Protein AF-A0A3D0RC44-F1 (afdb_monomer_lite)

Sequence (88 aa):
MLSWGQRRQMQRSETLYTNAVEMARNPLFYNKFDVKDDVDGRFDALALCVSLVMRRLKGLGDEGSVLSQQLFDTMFADMDLTLREMGA

Radius of gyration: 14.81 Å; chains: 1; bounding box: 34×37×40 Å

Foldseek 3Di:
DDPPPPPVLLVPLVVLLVVLLVQLPPCCCVPPVVQPPDPVSSVVSSCVSLVVQLVVLVVVPDVSNVSNVSNVVVVVVVVVVVVVVVVD

Structure (mmCIF, N/CA/C/O backbone):
data_AF-A0A3D0RC44-F1
#
_entry.id   AF-A0A3D0RC44-F1
#
loop_
_atom_site.group_PDB
_atom_site.id
_atom_site.type_symbol
_atom_site.label_atom_id
_atom_site.label_alt_id
_atom_site.label_comp_id
_atom_site.label_asym_id
_atom_site.label_entity_id
_atom_site.label_seq_id
_atom_site.pdbx_PDB_ins_code
_atom_site.Cartn_x
_atom_site.Cartn_y
_atom_site.Cartn_z
_atom_site.occupancy
_atom_site.B_iso_or_equiv
_atom_site.auth_seq_id
_atom_site.auth_comp_id
_atom_site.auth_asym_id
_atom_site.auth_atom_id
_atom_site.pdbx_PDB_model_num
ATOM 1 N N . MET A 1 1 ? -2.656 21.824 23.726 1.00 36.25 1 MET A N 1
ATOM 2 C CA . MET A 1 1 ? -3.491 20.895 24.516 1.00 36.25 1 MET A CA 1
ATOM 3 C C . MET A 1 1 ? -3.968 19.778 23.598 1.00 36.25 1 MET A C 1
ATOM 5 O O . MET A 1 1 ? -4.565 20.079 22.580 1.00 36.25 1 MET A O 1
ATOM 9 N N . LEU A 1 2 ? -3.649 18.532 23.974 1.00 44.53 2 LEU A N 1
ATOM 10 C CA . LEU A 1 2 ? -4.202 17.253 23.489 1.00 44.53 2 LEU A CA 1
ATOM 11 C C . LEU A 1 2 ? -3.984 16.852 22.009 1.00 44.53 2 LEU A C 1
ATOM 13 O O . LEU A 1 2 ? -4.877 16.954 21.185 1.00 44.53 2 LEU A O 1
ATOM 17 N N . SER A 1 3 ? -2.830 16.226 21.731 1.00 36.06 3 SER A N 1
ATOM 18 C CA . SER A 1 3 ? -2.615 15.302 20.591 1.00 36.06 3 SER A CA 1
ATOM 19 C C . SER A 1 3 ? -2.124 13.925 21.086 1.00 36.06 3 SER A C 1
ATOM 21 O O . SER A 1 3 ? -1.251 13.286 20.499 1.00 36.06 3 SER A O 1
ATOM 23 N N . TRP A 1 4 ? -2.653 13.456 22.217 1.00 46.47 4 TRP A N 1
ATOM 24 C CA . TRP A 1 4 ? -2.308 12.134 22.763 1.00 46.47 4 TRP A CA 1
ATOM 25 C C . TRP A 1 4 ? -3.176 10.997 22.180 1.00 46.47 4 TRP A C 1
ATOM 27 O O . TRP A 1 4 ? -2.866 9.830 22.395 1.00 46.47 4 TRP A O 1
ATOM 37 N N . GLY A 1 5 ? -4.215 11.318 21.391 1.00 44.56 5 GLY A N 1
ATOM 38 C CA . GLY A 1 5 ? -5.123 10.340 20.767 1.00 44.56 5 GLY A CA 1
ATOM 39 C C . GLY A 1 5 ? -4.690 9.800 19.394 1.00 44.56 5 GLY A C 1
ATOM 40 O O . GLY A 1 5 ? -5.052 8.681 19.047 1.00 44.56 5 GLY A O 1
ATOM 41 N N . GLN A 1 6 ? -3.866 10.535 18.635 1.00 52.94 6 GLN A N 1
ATOM 42 C CA . GLN A 1 6 ? -3.479 10.160 17.260 1.00 52.94 6 GLN A CA 1
ATOM 43 C C . GLN A 1 6 ? -2.507 8.964 17.204 1.00 52.94 6 GLN A C 1
ATOM 45 O O . GLN A 1 6 ? -2.491 8.194 16.247 1.00 52.94 6 GLN A O 1
ATOM 50 N N . ARG A 1 7 ? -1.698 8.777 18.257 1.00 47.53 7 ARG A N 1
ATOM 51 C CA . ARG A 1 7 ? -0.543 7.861 18.252 1.00 47.53 7 ARG A CA 1
ATOM 52 C C . ARG A 1 7 ? -0.925 6.371 18.277 1.00 47.53 7 ARG A C 1
ATOM 54 O O . ARG A 1 7 ? -0.079 5.528 18.011 1.00 47.53 7 ARG A O 1
ATOM 61 N N . ARG A 1 8 ? -2.185 6.033 18.589 1.00 49.00 8 ARG A N 1
ATOM 62 C CA . ARG A 1 8 ? -2.662 4.638 18.693 1.00 49.00 8 ARG A CA 1
ATOM 63 C C . ARG A 1 8 ? -3.379 4.130 17.435 1.00 49.00 8 ARG A C 1
ATOM 65 O O . ARG A 1 8 ? -3.449 2.920 17.251 1.00 49.00 8 ARG A O 1
ATOM 72 N N . GLN A 1 9 ? -3.881 5.018 16.569 1.00 51.41 9 GLN A N 1
ATOM 73 C CA . GLN A 1 9 ? -4.467 4.634 15.272 1.00 51.41 9 GLN A CA 1
ATOM 74 C C . GLN A 1 9 ? -3.409 4.494 14.170 1.00 51.41 9 GLN A C 1
ATOM 76 O O . GLN A 1 9 ? -3.525 3.583 13.355 1.00 51.41 9 GLN A O 1
ATOM 81 N N . MET A 1 10 ? -2.345 5.308 14.221 1.00 54.19 10 MET A N 1
ATOM 82 C CA . MET A 1 10 ? -1.241 5.301 13.247 1.00 54.19 10 MET A CA 1
ATOM 83 C C . MET A 1 10 ? -0.608 3.904 13.060 1.00 54.19 10 MET A C 1
ATOM 85 O O . MET A 1 10 ? -0.298 3.510 11.946 1.00 54.19 10 MET A O 1
ATOM 89 N N . GLN A 1 11 ? -0.547 3.080 14.117 1.00 76.62 11 GLN A N 1
ATOM 90 C CA . GLN A 1 11 ? 0.067 1.746 14.048 1.00 76.62 11 GLN A CA 1
ATOM 91 C C . GLN A 1 11 ? -0.660 0.752 13.128 1.00 76.62 11 GLN A C 1
ATOM 93 O O . GLN A 1 11 ? -0.016 -0.136 12.571 1.00 76.62 11 GLN A O 1
ATOM 98 N N . ARG A 1 12 ? -1.994 0.821 12.990 1.00 89.81 12 ARG A N 1
ATOM 99 C CA . ARG A 1 12 ? -2.740 -0.239 12.280 1.00 89.81 12 ARG A CA 1
ATOM 100 C C . ARG A 1 12 ? -2.604 -0.118 10.768 1.00 89.81 12 ARG A C 1
ATOM 102 O O . ARG A 1 12 ? -2.354 -1.130 10.117 1.00 89.81 12 ARG A O 1
ATOM 109 N N . SER A 1 13 ? -2.765 1.086 10.222 1.00 92.75 13 SER A N 1
ATOM 110 C CA . SER A 1 13 ? -2.597 1.324 8.786 1.00 92.75 13 SER A CA 1
ATOM 111 C C . SER A 1 13 ? -1.144 1.133 8.366 1.00 92.75 13 SER A C 1
ATOM 113 O O . SER A 1 13 ? -0.911 0.460 7.372 1.00 92.75 13 SER A O 1
ATOM 115 N N . GLU A 1 14 ? -0.182 1.604 9.166 1.00 93.06 14 GLU A N 1
ATOM 116 C CA . GLU A 1 14 ? 1.252 1.369 8.945 1.00 93.06 14 GLU A CA 1
ATOM 117 C C . GLU A 1 14 ? 1.587 -0.128 8.930 1.00 93.06 14 GLU A C 1
ATOM 119 O O . GLU A 1 14 ? 2.237 -0.600 8.006 1.00 93.06 14 GLU A O 1
ATOM 124 N N . THR A 1 15 ? 1.084 -0.909 9.895 1.00 95.44 15 THR A N 1
ATOM 125 C CA . THR A 1 15 ? 1.311 -2.367 9.917 1.00 95.44 15 THR A CA 1
ATOM 126 C C . THR A 1 15 ? 0.726 -3.048 8.678 1.00 95.44 15 THR A C 1
ATOM 128 O O . THR A 1 15 ? 1.373 -3.894 8.063 1.00 95.44 15 THR A O 1
ATOM 131 N N . LEU A 1 16 ? -0.505 -2.689 8.296 1.00 96.69 16 LEU A N 1
ATOM 132 C CA . LEU A 1 16 ? -1.137 -3.227 7.089 1.00 96.69 16 LEU A CA 1
ATOM 133 C C . LEU A 1 16 ? -0.370 -2.834 5.826 1.00 96.69 16 LEU A C 1
ATOM 135 O O . LEU A 1 1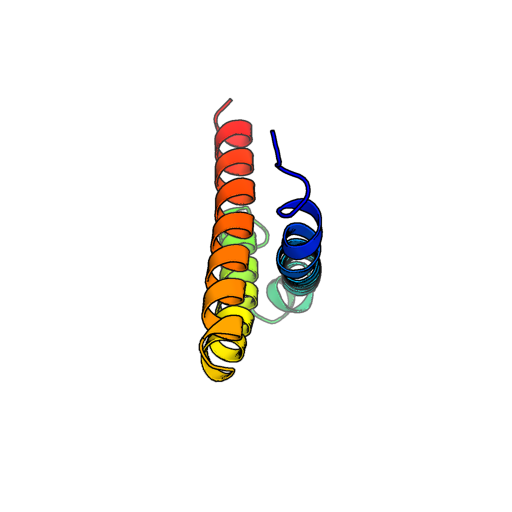6 ? -0.234 -3.656 4.923 1.00 96.69 16 LEU A O 1
ATOM 139 N N . TYR A 1 17 ? 0.139 -1.606 5.781 1.00 96.88 17 TYR A N 1
ATOM 140 C CA . TYR A 1 17 ? 0.924 -1.094 4.673 1.00 96.88 17 TYR A CA 1
ATOM 141 C C . TYR A 1 17 ? 2.265 -1.823 4.545 1.00 96.88 17 TYR A C 1
ATOM 143 O O . TYR A 1 17 ? 2.557 -2.344 3.474 1.00 96.88 17 TYR A O 1
ATOM 151 N N . THR A 1 18 ? 3.026 -1.979 5.633 1.00 96.06 18 THR A N 1
ATOM 152 C CA . THR A 1 18 ? 4.286 -2.742 5.638 1.00 96.06 18 THR A CA 1
ATOM 153 C C . THR A 1 18 ? 4.075 -4.172 5.147 1.00 96.06 18 THR A C 1
ATOM 155 O O . THR A 1 18 ? 4.793 -4.630 4.262 1.00 96.06 18 THR A O 1
ATOM 158 N N . ASN A 1 19 ? 3.032 -4.854 5.630 1.00 97.50 19 ASN A N 1
ATOM 159 C CA . ASN A 1 19 ? 2.699 -6.201 5.161 1.00 97.50 19 ASN A CA 1
ATOM 160 C C . ASN A 1 19 ? 2.310 -6.220 3.670 1.00 97.50 19 ASN A C 1
ATOM 162 O O . ASN A 1 19 ? 2.624 -7.173 2.957 1.00 97.50 19 ASN A O 1
ATOM 166 N N . ALA A 1 20 ? 1.622 -5.183 3.177 1.00 97.75 20 ALA A N 1
ATOM 167 C CA . ALA A 1 20 ? 1.287 -5.061 1.760 1.00 97.75 20 ALA A CA 1
ATOM 168 C C . ALA A 1 20 ? 2.536 -4.825 0.895 1.00 97.75 20 ALA A C 1
ATOM 170 O O . ALA A 1 20 ? 2.638 -5.420 -0.174 1.00 97.75 20 ALA A O 1
ATOM 171 N N . VAL A 1 21 ? 3.500 -4.029 1.368 1.00 96.62 21 VAL A N 1
ATOM 172 C CA . VAL A 1 21 ? 4.802 -3.823 0.711 1.00 96.62 21 VAL A CA 1
ATOM 173 C C . VAL A 1 21 ? 5.599 -5.125 0.661 1.00 96.62 21 VAL A C 1
ATOM 175 O O . VAL A 1 21 ? 6.132 -5.479 -0.390 1.00 96.62 21 VAL A O 1
ATOM 178 N N . GLU A 1 22 ? 5.656 -5.870 1.764 1.00 97.12 22 GLU A N 1
ATOM 179 C CA . GLU A 1 22 ? 6.307 -7.183 1.801 1.00 97.12 22 GLU A CA 1
ATOM 180 C C . GLU A 1 22 ? 5.658 -8.163 0.817 1.00 97.12 22 GLU A C 1
ATOM 182 O O . GLU A 1 22 ? 6.361 -8.831 0.056 1.00 97.12 22 GLU A O 1
ATOM 187 N N . MET A 1 23 ? 4.321 -8.204 0.766 1.00 97.50 23 MET A N 1
ATOM 188 C CA . MET A 1 23 ? 3.593 -9.031 -0.196 1.00 97.50 23 MET A CA 1
ATOM 189 C C . MET A 1 23 ? 3.866 -8.596 -1.641 1.00 97.50 23 MET A C 1
ATOM 191 O O . MET A 1 23 ? 4.138 -9.445 -2.485 1.00 97.50 23 MET A O 1
ATOM 195 N N . ALA A 1 24 ? 3.852 -7.296 -1.933 1.00 97.00 24 ALA A N 1
ATOM 196 C CA . ALA A 1 24 ? 4.124 -6.757 -3.266 1.00 97.00 24 ALA A CA 1
ATOM 197 C C . ALA A 1 24 ? 5.549 -7.065 -3.758 1.00 97.00 24 ALA A C 1
ATOM 199 O O . ALA A 1 24 ? 5.789 -7.172 -4.960 1.00 97.00 24 ALA A O 1
ATOM 200 N N . ARG A 1 25 ? 6.503 -7.269 -2.842 1.00 96.31 25 ARG A N 1
ATOM 201 C CA . ARG A 1 25 ? 7.881 -7.693 -3.150 1.00 96.31 25 ARG A CA 1
ATOM 202 C C . ARG A 1 25 ? 8.027 -9.199 -3.374 1.00 96.31 25 ARG A C 1
ATOM 204 O O . ARG A 1 25 ? 9.138 -9.667 -3.614 1.00 96.31 25 ARG A O 1
ATOM 211 N N . ASN A 1 26 ? 6.942 -9.972 -3.309 1.00 97.31 26 ASN A N 1
ATOM 212 C CA . ASN A 1 26 ? 7.002 -11.407 -3.550 1.00 97.31 26 ASN A CA 1
ATOM 213 C C . ASN A 1 26 ? 7.528 -11.694 -4.976 1.00 97.31 26 ASN A C 1
ATOM 215 O O . ASN A 1 26 ? 6.897 -11.268 -5.947 1.00 97.31 26 ASN A O 1
ATOM 219 N N . PRO A 1 27 ? 8.623 -12.470 -5.130 1.00 96.25 27 PRO A N 1
ATOM 220 C CA . PRO A 1 27 ? 9.223 -12.766 -6.433 1.00 96.25 27 PRO A CA 1
ATOM 221 C C . PRO A 1 27 ? 8.269 -13.395 -7.455 1.00 96.25 27 PRO A C 1
ATOM 223 O O . PRO A 1 27 ? 8.538 -13.351 -8.651 1.00 96.25 27 PRO A O 1
ATOM 226 N N . LEU A 1 28 ? 7.156 -13.994 -7.016 1.00 96.12 28 LEU A N 1
ATOM 227 C CA . LEU A 1 28 ? 6.160 -14.577 -7.915 1.00 96.12 28 LEU A CA 1
ATOM 228 C C . LEU A 1 28 ? 5.513 -13.542 -8.844 1.00 96.12 28 LEU A C 1
ATOM 230 O O . LEU A 1 28 ? 5.218 -13.895 -9.986 1.00 96.12 28 LEU A O 1
ATOM 234 N N . PHE A 1 29 ? 5.325 -12.295 -8.399 1.00 95.69 29 PHE A N 1
ATOM 235 C CA . PHE A 1 29 ? 4.794 -11.227 -9.256 1.00 95.69 29 PHE A CA 1
ATOM 236 C C . PHE A 1 29 ? 5.682 -11.009 -10.480 1.00 95.69 29 PHE A C 1
ATOM 238 O O . PHE A 1 29 ? 5.193 -11.022 -11.607 1.00 95.69 29 PHE A O 1
ATOM 245 N N . TYR A 1 30 ? 6.989 -10.935 -10.259 1.00 96.50 30 TYR A N 1
ATOM 246 C CA . TYR A 1 30 ? 7.959 -10.600 -11.295 1.00 96.50 30 TYR A CA 1
ATOM 247 C C . TYR A 1 30 ? 8.358 -11.814 -12.142 1.00 96.50 30 TYR A C 1
ATOM 249 O O . TYR A 1 30 ? 8.459 -11.729 -13.359 1.00 96.50 30 TYR A O 1
ATOM 257 N N . ASN A 1 31 ? 8.520 -12.983 -11.516 1.00 95.75 31 ASN A N 1
ATOM 258 C CA . ASN A 1 31 ? 9.024 -14.174 -12.206 1.00 95.75 31 ASN A CA 1
ATOM 259 C C . ASN A 1 31 ? 7.934 -14.996 -12.900 1.00 95.75 31 ASN A C 1
ATOM 261 O O . ASN A 1 31 ? 8.211 -15.680 -13.882 1.00 95.75 31 ASN A O 1
ATOM 265 N N . LYS A 1 32 ? 6.718 -15.026 -12.338 1.00 96.25 32 LYS A N 1
ATOM 266 C CA . LYS A 1 32 ? 5.640 -15.912 -12.808 1.00 96.25 32 LYS A CA 1
ATOM 267 C C . LYS A 1 32 ? 4.483 -15.151 -13.438 1.00 96.25 32 LYS A C 1
ATOM 269 O O . LYS A 1 32 ? 3.860 -15.673 -14.357 1.00 96.25 32 LYS A O 1
ATOM 274 N N . PHE A 1 33 ? 4.178 -13.965 -12.922 1.00 94.50 33 PHE A N 1
ATOM 275 C CA . PHE A 1 33 ? 3.078 -13.137 -13.414 1.00 94.50 33 PHE A CA 1
ATOM 276 C C . PHE A 1 33 ? 3.538 -12.009 -14.345 1.00 94.50 33 PHE A C 1
ATOM 278 O O . PHE A 1 33 ? 2.710 -11.195 -14.737 1.00 94.50 33 PHE A O 1
ATOM 285 N N . ASP A 1 34 ? 4.821 -12.012 -14.730 1.00 93.44 34 ASP A N 1
ATOM 286 C CA . ASP A 1 34 ? 5.417 -11.126 -15.742 1.00 93.44 34 ASP A CA 1
ATOM 287 C C . ASP A 1 34 ? 5.248 -9.626 -15.437 1.00 93.44 34 ASP A C 1
ATOM 289 O O . ASP A 1 34 ? 5.216 -8.778 -16.329 1.00 93.44 34 ASP A O 1
ATOM 293 N N . VAL A 1 35 ? 5.136 -9.280 -14.150 1.00 96.44 35 VAL A N 1
ATOM 294 C CA . VAL A 1 35 ? 5.224 -7.887 -13.706 1.00 96.44 35 VAL A CA 1
ATOM 295 C C . VAL A 1 35 ? 6.664 -7.432 -13.920 1.00 96.44 35 VAL A C 1
ATOM 297 O O . VAL A 1 35 ? 7.600 -8.068 -13.437 1.00 96.44 35 VAL A O 1
ATOM 300 N N . LYS A 1 36 ? 6.862 -6.326 -14.637 1.00 95.44 36 LYS A N 1
ATOM 301 C C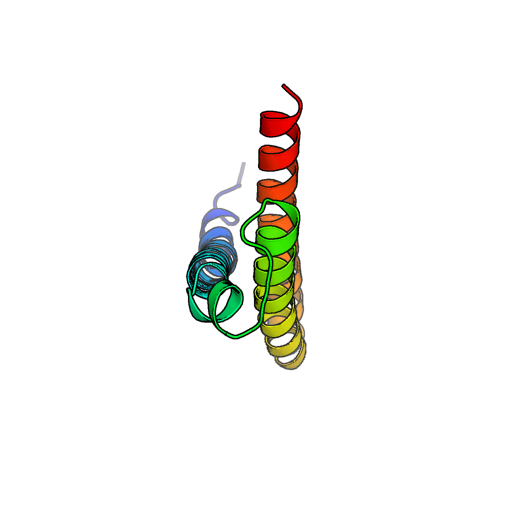A . LYS A 1 36 ? 8.203 -5.766 -14.831 1.00 95.44 36 LYS A CA 1
ATOM 302 C C . LYS A 1 36 ? 8.814 -5.384 -13.485 1.00 95.44 36 LYS A C 1
ATOM 304 O O . LYS A 1 36 ? 8.156 -4.776 -12.648 1.00 95.44 36 LYS A O 1
ATOM 309 N N . ASP A 1 37 ? 10.082 -5.726 -13.276 1.00 95.12 37 ASP A N 1
ATOM 310 C CA . ASP A 1 37 ? 10.823 -5.294 -12.084 1.00 95.12 37 ASP A CA 1
ATOM 311 C C . ASP A 1 37 ? 11.419 -3.894 -12.301 1.00 95.12 37 ASP A C 1
ATOM 313 O O . ASP A 1 37 ? 12.633 -3.696 -12.347 1.00 95.12 37 ASP A O 1
ATOM 317 N N . ASP A 1 38 ? 10.530 -2.925 -12.499 1.00 94.19 38 ASP A N 1
ATOM 318 C CA . ASP A 1 38 ? 10.819 -1.497 -12.565 1.00 94.19 38 ASP A CA 1
ATOM 319 C C . ASP A 1 38 ? 9.916 -0.730 -11.584 1.00 94.19 38 ASP A C 1
ATOM 321 O O . ASP A 1 38 ? 9.176 -1.319 -10.792 1.00 94.19 38 ASP A O 1
ATOM 325 N N . VAL A 1 39 ? 10.034 0.598 -11.558 1.00 90.88 39 VAL A N 1
ATOM 326 C CA . VAL A 1 39 ? 9.277 1.432 -10.612 1.00 90.88 39 VAL A CA 1
ATOM 327 C C . VAL A 1 39 ? 7.772 1.302 -10.845 1.00 90.88 39 VAL A C 1
ATOM 329 O O . VAL A 1 39 ? 7.026 1.140 -9.878 1.00 90.88 39 VAL A O 1
ATOM 332 N N . ASP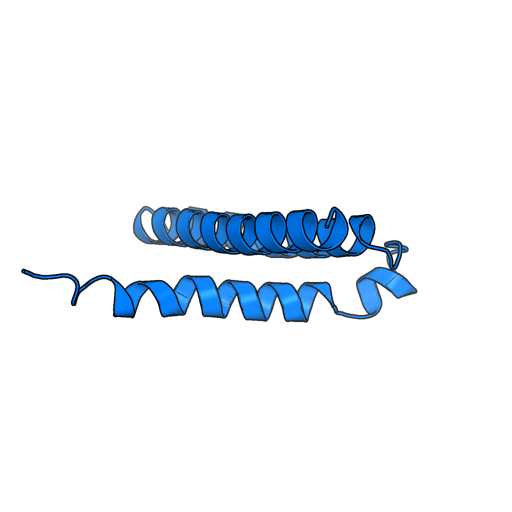 A 1 40 ? 7.345 1.297 -12.106 1.00 92.44 40 ASP A N 1
ATOM 333 C CA . ASP A 1 40 ? 5.935 1.188 -12.478 1.00 92.44 40 ASP A CA 1
ATOM 334 C C . ASP A 1 40 ? 5.374 -0.189 -12.097 1.00 92.44 40 ASP A C 1
ATOM 336 O O . ASP A 1 40 ? 4.333 -0.281 -11.450 1.00 92.44 40 ASP A O 1
ATOM 340 N N . GLY A 1 41 ? 6.096 -1.272 -12.390 1.00 95.19 41 GLY A N 1
ATOM 341 C CA . GLY A 1 41 ? 5.655 -2.621 -12.039 1.00 95.19 41 GLY A CA 1
ATOM 342 C C . GLY A 1 41 ? 5.640 -2.883 -10.530 1.00 95.19 41 GLY A C 1
ATOM 343 O O . GLY A 1 41 ? 4.728 -3.538 -10.017 1.00 95.19 41 GLY A O 1
ATOM 344 N N . ARG A 1 42 ? 6.589 -2.318 -9.772 1.00 94.94 42 ARG A N 1
ATOM 345 C CA . ARG A 1 42 ? 6.556 -2.363 -8.297 1.00 94.94 42 ARG A CA 1
ATOM 346 C C . ARG A 1 42 ? 5.380 -1.573 -7.733 1.00 94.94 42 ARG A C 1
ATOM 348 O O . ARG A 1 42 ? 4.763 -2.021 -6.761 1.00 94.94 42 ARG A O 1
ATOM 355 N N . PHE A 1 43 ? 5.051 -0.432 -8.339 1.00 94.25 43 PHE A N 1
ATOM 356 C CA . PHE A 1 43 ? 3.853 0.324 -7.993 1.00 94.25 43 PHE A CA 1
ATOM 357 C C . PHE A 1 43 ? 2.583 -0.485 -8.280 1.00 94.25 43 PHE A C 1
ATOM 359 O O . PHE A 1 43 ? 1.739 -0.601 -7.392 1.00 94.25 43 PHE A O 1
ATOM 366 N N . ASP A 1 44 ? 2.473 -1.117 -9.449 1.00 95.56 44 ASP A N 1
ATOM 367 C CA . ASP A 1 44 ? 1.321 -1.945 -9.817 1.00 95.56 44 ASP A CA 1
ATOM 368 C C . ASP A 1 44 ? 1.111 -3.107 -8.831 1.00 95.56 44 ASP A C 1
ATOM 370 O O . ASP A 1 44 ? -0.009 -3.348 -8.362 1.00 95.56 44 ASP A O 1
ATOM 374 N N . ALA A 1 45 ? 2.189 -3.800 -8.445 1.00 97.31 45 ALA A N 1
ATOM 375 C CA . ALA A 1 45 ? 2.135 -4.877 -7.457 1.00 97.31 45 ALA A CA 1
ATOM 376 C C . ALA A 1 45 ? 1.672 -4.377 -6.074 1.00 97.31 45 ALA A C 1
ATOM 378 O O . ALA A 1 45 ? 0.841 -5.021 -5.417 1.00 97.31 45 ALA A O 1
ATOM 379 N N . LEU A 1 46 ? 2.169 -3.216 -5.634 1.00 97.25 46 LEU A N 1
ATOM 380 C CA . LEU A 1 46 ? 1.763 -2.590 -4.375 1.00 97.25 46 LEU A CA 1
ATOM 381 C C . LEU A 1 46 ? 0.300 -2.139 -4.412 1.00 97.25 46 LEU A C 1
ATOM 383 O O . LEU A 1 46 ? -0.462 -2.458 -3.496 1.00 97.25 46 LEU A O 1
ATOM 387 N N . ALA A 1 47 ? -0.109 -1.450 -5.477 1.00 97.00 47 ALA A N 1
ATOM 388 C CA . ALA A 1 47 ? -1.470 -0.971 -5.675 1.00 97.00 47 ALA A CA 1
ATOM 389 C C . ALA A 1 47 ? -2.474 -2.130 -5.665 1.00 97.00 47 ALA A C 1
ATOM 391 O O . ALA A 1 47 ? -3.519 -2.046 -5.009 1.00 97.00 47 ALA A O 1
ATOM 392 N N . LEU A 1 48 ? -2.136 -3.255 -6.305 1.00 97.44 48 LEU A N 1
ATOM 393 C CA . LEU A 1 48 ? -2.937 -4.473 -6.246 1.00 97.44 48 LEU A CA 1
ATOM 394 C C . LEU A 1 48 ? -3.092 -4.967 -4.801 1.00 97.44 48 LEU A C 1
ATOM 396 O O . LEU A 1 48 ? -4.220 -5.152 -4.339 1.00 97.44 48 LEU A O 1
ATOM 400 N N . CYS A 1 49 ? -1.989 -5.139 -4.067 1.00 98.12 49 CYS A N 1
ATOM 401 C CA . CYS A 1 49 ? -2.024 -5.627 -2.686 1.00 98.12 49 CYS A CA 1
ATOM 402 C C . CYS A 1 49 ? -2.857 -4.712 -1.776 1.00 98.12 49 CYS A C 1
ATOM 404 O O . CYS A 1 49 ? -3.758 -5.182 -1.074 1.00 98.12 49 CYS A O 1
ATOM 406 N N . VAL A 1 50 ? -2.615 -3.400 -1.828 1.00 98.19 50 VAL A N 1
ATOM 407 C CA .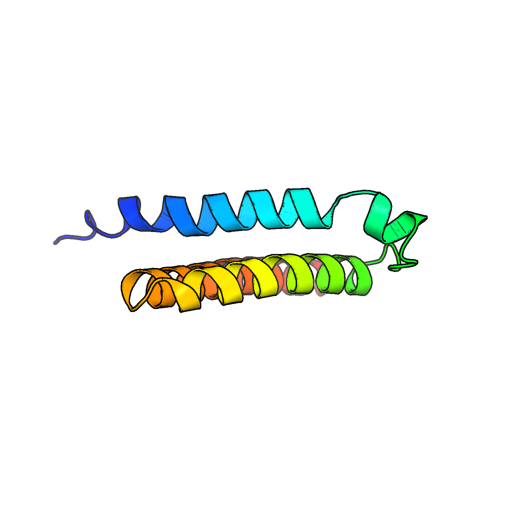 VAL A 1 50 ? -3.336 -2.409 -1.019 1.00 98.19 50 VAL A CA 1
ATOM 408 C C . VAL A 1 50 ? -4.823 -2.381 -1.377 1.00 98.19 50 VAL A C 1
ATOM 410 O O . VAL A 1 50 ? -5.667 -2.412 -0.479 1.00 98.19 50 VAL A O 1
ATOM 413 N N . SER A 1 51 ? -5.176 -2.413 -2.666 1.00 98.19 51 SER A N 1
ATOM 414 C CA . SER A 1 51 ? -6.579 -2.393 -3.103 1.00 98.19 51 SER A CA 1
ATOM 415 C C . SER A 1 51 ? -7.382 -3.599 -2.593 1.00 98.19 51 SER A C 1
ATOM 417 O O . SER A 1 51 ? -8.544 -3.453 -2.198 1.00 98.19 51 SER A O 1
ATOM 419 N N . LEU A 1 52 ? -6.764 -4.785 -2.522 1.00 98.38 52 LEU A N 1
ATOM 420 C CA . LEU A 1 52 ? -7.387 -5.994 -1.980 1.00 98.38 52 LEU A CA 1
ATOM 421 C C . LEU A 1 52 ? -7.628 -5.878 -0.469 1.00 98.38 52 LEU A C 1
ATOM 423 O O . LEU A 1 52 ? -8.708 -6.242 0.011 1.00 98.38 52 LEU A O 1
ATOM 427 N N . VAL A 1 53 ? -6.670 -5.317 0.274 1.00 98.25 53 VAL A N 1
ATOM 428 C CA . VAL A 1 53 ? -6.825 -5.046 1.713 1.00 98.25 53 VAL A CA 1
ATOM 429 C C . VAL A 1 53 ? -7.936 -4.021 1.943 1.00 98.25 53 VAL A C 1
ATOM 431 O O . VAL A 1 53 ? -8.847 -4.273 2.732 1.00 98.25 53 VAL A O 1
ATOM 434 N N . MET A 1 54 ? -7.936 -2.911 1.203 1.00 98.25 54 MET A N 1
ATOM 435 C CA . MET A 1 54 ? -8.987 -1.889 1.270 1.00 98.25 54 MET A CA 1
ATOM 436 C C . MET A 1 54 ? -10.372 -2.476 0.985 1.00 98.25 54 MET A C 1
ATOM 438 O O . MET A 1 54 ? -11.323 -2.221 1.725 1.00 98.25 54 MET A O 1
ATOM 442 N N . ARG A 1 55 ? -10.500 -3.313 -0.053 1.00 98.12 55 ARG A N 1
ATOM 443 C CA . ARG A 1 55 ? -11.758 -4.002 -0.376 1.00 98.12 55 ARG A CA 1
ATOM 444 C C . ARG A 1 55 ? -12.241 -4.862 0.793 1.00 98.12 55 ARG A C 1
ATOM 446 O O . ARG A 1 55 ? -13.431 -4.844 1.106 1.00 98.12 55 ARG A O 1
ATOM 453 N N . ARG A 1 56 ? -11.339 -5.593 1.456 1.00 98.00 56 ARG A N 1
ATOM 454 C CA . ARG A 1 56 ? -11.673 -6.415 2.630 1.00 98.00 56 ARG A CA 1
ATOM 455 C C . ARG A 1 56 ? -12.102 -5.568 3.827 1.00 98.00 56 ARG A C 1
ATOM 457 O O . ARG A 1 56 ? -13.052 -5.957 4.509 1.00 98.00 56 ARG A O 1
ATOM 464 N N . LEU A 1 57 ? -11.412 -4.455 4.069 1.00 97.75 57 LEU A N 1
ATOM 465 C CA . LEU A 1 57 ? -11.675 -3.524 5.165 1.00 97.75 57 LEU A CA 1
ATOM 466 C C . LEU A 1 57 ? -13.026 -2.820 5.009 1.00 97.75 57 LEU A C 1
ATOM 468 O O . LEU A 1 57 ? -13.797 -2.778 5.960 1.00 97.75 57 LEU A O 1
ATOM 472 N N . LYS A 1 58 ? -13.367 -2.355 3.803 1.00 95.94 58 LYS A N 1
ATOM 473 C CA . LYS A 1 58 ? -14.678 -1.741 3.517 1.00 95.94 58 LYS A CA 1
ATOM 474 C C . LYS A 1 58 ? -15.851 -2.692 3.785 1.00 95.94 58 LYS A C 1
ATOM 476 O O . LYS A 1 58 ? -16.934 -2.250 4.145 1.00 95.94 58 LYS A O 1
ATOM 481 N N . GLY A 1 59 ? -15.632 -4.005 3.678 1.00 97.38 59 GLY A N 1
ATOM 482 C CA . GLY A 1 59 ? -16.617 -5.026 4.052 1.00 97.38 59 GLY A CA 1
ATOM 483 C C . GLY A 1 59 ? -16.811 -5.231 5.564 1.00 97.38 59 GLY A C 1
ATOM 484 O O . GLY A 1 59 ? -17.598 -6.091 5.945 1.00 97.38 59 GLY A O 1
ATOM 485 N N . LEU A 1 60 ? -16.089 -4.503 6.426 1.00 97.19 60 LEU A N 1
ATOM 486 C CA . LEU A 1 60 ? -16.168 -4.601 7.893 1.00 97.19 60 LEU A CA 1
ATOM 487 C C . LEU A 1 60 ? -16.969 -3.457 8.545 1.00 97.19 60 LEU A C 1
ATOM 489 O O . LEU A 1 60 ? -16.945 -3.321 9.765 1.00 97.19 60 LEU A O 1
ATOM 493 N N . GLY A 1 61 ? -17.676 -2.644 7.756 1.00 96.25 61 GLY A N 1
ATOM 494 C CA . GLY A 1 61 ? -18.462 -1.509 8.251 1.00 96.25 61 GLY A CA 1
ATOM 495 C C . GLY A 1 61 ? -17.642 -0.225 8.412 1.00 96.25 61 GLY A C 1
ATOM 496 O O . GLY A 1 61 ? -16.596 -0.053 7.777 1.00 96.25 61 GLY A O 1
ATOM 497 N N . ASP A 1 62 ? -18.132 0.691 9.246 1.00 96.56 62 ASP A N 1
ATOM 498 C CA . ASP A 1 62 ? -17.619 2.066 9.329 1.00 96.56 62 ASP A CA 1
AT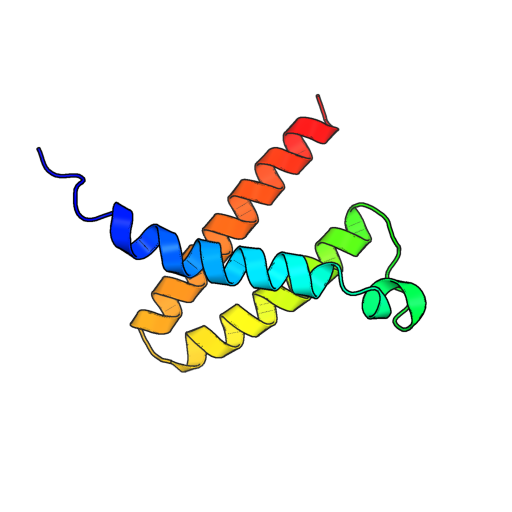OM 499 C C . ASP A 1 62 ? -16.167 2.130 9.816 1.00 96.56 62 ASP A C 1
ATOM 501 O O . ASP A 1 62 ? -15.333 2.780 9.187 1.00 96.56 62 ASP A O 1
ATOM 505 N N . GLU A 1 63 ? -15.817 1.391 10.876 1.00 95.00 63 GLU A N 1
ATOM 506 C CA . GLU A 1 63 ? -14.434 1.339 11.377 1.00 95.00 63 GLU A CA 1
ATOM 507 C C . GLU A 1 63 ? -13.460 0.785 10.329 1.00 95.00 63 GLU A C 1
ATOM 509 O O . GLU A 1 63 ? -12.342 1.282 10.177 1.00 95.00 63 GLU A O 1
ATOM 514 N N . GLY A 1 64 ? -13.892 -0.228 9.571 1.00 96.44 64 GLY A N 1
ATOM 515 C CA . GLY A 1 64 ? -13.112 -0.785 8.472 1.00 96.44 64 GLY A CA 1
ATOM 516 C C . GLY A 1 64 ? -12.932 0.212 7.330 1.00 96.44 64 GLY A C 1
ATOM 517 O O . GLY A 1 64 ? -11.844 0.321 6.769 1.00 96.44 64 GLY A O 1
ATOM 518 N N . SER A 1 65 ? -13.960 1.001 7.025 1.00 96.62 65 SER A N 1
ATOM 519 C CA . SER A 1 65 ? -13.883 2.061 6.015 1.00 96.62 65 SER A CA 1
ATOM 520 C C . SER A 1 65 ? -12.918 3.177 6.426 1.00 96.62 65 SER A C 1
ATOM 522 O O . SER A 1 65 ? -12.114 3.612 5.601 1.00 96.62 65 SER A O 1
ATOM 524 N N . VAL A 1 66 ? -12.914 3.573 7.704 1.00 96.38 66 VAL A N 1
ATOM 525 C CA . VAL A 1 66 ? -11.934 4.529 8.251 1.00 96.38 66 VAL A CA 1
ATOM 526 C C . VAL A 1 66 ? -10.512 3.979 8.136 1.00 96.38 66 VAL A C 1
ATOM 528 O O . VAL A 1 66 ? -9.629 4.667 7.626 1.00 96.38 66 VAL A O 1
ATOM 531 N N . LEU A 1 67 ? -10.281 2.723 8.533 1.00 96.44 67 LEU A N 1
ATOM 532 C CA . LEU A 1 67 ? -8.958 2.103 8.417 1.00 96.44 67 LEU A CA 1
ATOM 533 C C . LEU A 1 67 ? -8.522 1.935 6.951 1.00 96.44 67 LEU A C 1
ATOM 535 O O . LEU A 1 67 ? -7.343 2.079 6.637 1.00 96.44 67 LEU A O 1
ATOM 539 N N . SER A 1 68 ? -9.465 1.672 6.040 1.00 97.50 68 SER A N 1
ATOM 540 C CA . SER A 1 68 ? -9.197 1.620 4.600 1.00 97.50 68 SER A CA 1
ATOM 541 C C . SER A 1 68 ? -8.727 2.966 4.057 1.00 97.50 68 SER A C 1
ATOM 543 O O . SER A 1 68 ? -7.886 2.969 3.163 1.00 97.50 68 SER A O 1
ATOM 545 N N . GLN A 1 69 ? -9.278 4.079 4.547 1.00 96.69 69 GLN A N 1
ATOM 546 C CA . GLN A 1 69 ? -8.833 5.411 4.147 1.00 96.69 69 GLN A CA 1
ATOM 547 C C . GLN A 1 69 ? -7.440 5.706 4.706 1.00 96.69 69 GLN A C 1
ATOM 549 O O . GLN A 1 69 ? -6.565 6.116 3.957 1.00 96.69 69 GLN A O 1
ATOM 554 N N . GLN A 1 70 ? -7.196 5.389 5.980 1.00 96.56 70 GLN A N 1
ATOM 555 C CA . GLN A 1 70 ? -5.875 5.557 6.597 1.00 96.56 70 GLN A CA 1
ATOM 556 C C . GLN A 1 70 ? -4.789 4.759 5.865 1.00 96.56 70 GLN A C 1
ATOM 558 O O . GLN A 1 70 ? -3.690 5.262 5.667 1.00 96.56 70 GLN A O 1
ATOM 563 N N . LEU A 1 71 ? -5.096 3.532 5.429 1.00 96.88 71 LEU A N 1
ATOM 564 C CA . LEU A 1 71 ? -4.186 2.725 4.612 1.00 96.88 71 LEU A CA 1
ATOM 565 C C . LEU A 1 71 ? -3.873 3.391 3.264 1.00 96.88 71 LEU A C 1
ATOM 567 O O . LEU A 1 71 ? -2.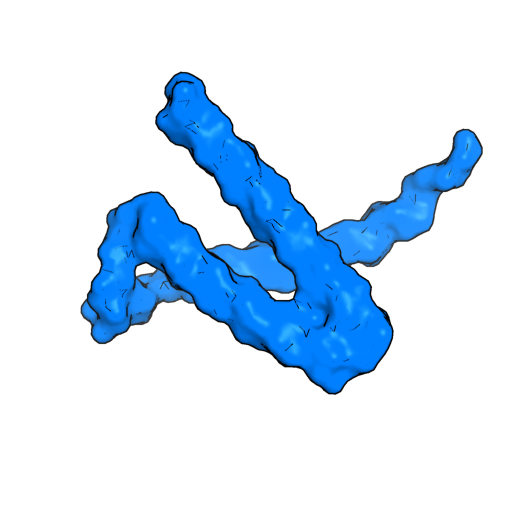720 3.385 2.836 1.00 96.88 71 LEU A O 1
ATOM 571 N N . PHE A 1 72 ? -4.881 3.967 2.606 1.00 96.50 72 PHE A N 1
ATOM 572 C CA . PHE A 1 72 ? -4.685 4.714 1.364 1.00 96.50 72 PHE A CA 1
ATOM 573 C C . PHE A 1 72 ? -3.810 5.952 1.584 1.00 96.50 72 PHE A C 1
ATOM 575 O O . PHE A 1 72 ? -2.867 6.167 0.828 1.00 96.50 72 PHE A O 1
ATOM 582 N N . ASP A 1 73 ? -4.071 6.719 2.643 1.00 96.25 73 ASP A N 1
ATOM 583 C CA . ASP A 1 73 ? -3.299 7.918 2.977 1.00 96.25 73 ASP A CA 1
ATOM 584 C C . ASP A 1 73 ? -1.825 7.568 3.262 1.00 96.25 73 ASP A C 1
ATOM 586 O O . ASP A 1 73 ? -0.925 8.272 2.806 1.00 96.25 73 ASP A O 1
ATOM 590 N N . THR A 1 74 ? -1.563 6.447 3.953 1.00 95.19 74 THR A N 1
ATOM 591 C CA . THR A 1 74 ? -0.201 5.929 4.177 1.00 95.19 74 THR A CA 1
ATOM 592 C C . THR A 1 74 ? 0.493 5.564 2.861 1.00 95.19 74 THR A C 1
ATOM 594 O O . THR A 1 74 ? 1.618 6.002 2.636 1.00 95.19 74 THR A O 1
ATOM 597 N N . MET A 1 75 ? -0.171 4.813 1.973 1.00 95.06 75 MET A N 1
ATOM 598 C CA . MET A 1 75 ? 0.385 4.466 0.658 1.00 95.06 75 MET A CA 1
ATOM 599 C C . MET A 1 75 ? 0.684 5.714 -0.180 1.00 95.06 75 MET A C 1
ATOM 601 O O . MET A 1 75 ? 1.729 5.793 -0.821 1.00 95.06 75 MET A O 1
ATOM 605 N N . PHE A 1 76 ? -0.232 6.684 -0.187 1.00 92.94 76 PHE A N 1
ATOM 606 C CA . PHE A 1 76 ? -0.081 7.901 -0.975 1.00 92.94 76 PHE A CA 1
ATOM 607 C C . PHE A 1 76 ? 1.095 8.755 -0.489 1.00 92.94 76 PHE A C 1
ATOM 609 O O . PHE A 1 76 ? 1.857 9.259 -1.309 1.00 92.94 76 PHE A O 1
ATOM 616 N N . ALA A 1 77 ? 1.274 8.881 0.829 1.00 92.81 77 ALA A N 1
ATOM 617 C CA . ALA A 1 77 ? 2.397 9.617 1.406 1.00 92.81 77 ALA A CA 1
ATOM 618 C C . ALA A 1 77 ? 3.760 8.998 1.042 1.00 92.81 77 ALA A C 1
ATOM 620 O O . ALA A 1 77 ? 4.689 9.733 0.713 1.00 92.81 77 ALA A O 1
ATOM 621 N N . ASP A 1 78 ? 3.873 7.666 1.063 1.00 91.62 78 ASP A N 1
ATOM 622 C CA . ASP A 1 78 ? 5.099 6.955 0.669 1.00 91.62 78 ASP A CA 1
ATOM 623 C C . ASP A 1 78 ? 5.406 7.114 -0.831 1.00 91.62 78 ASP A C 1
ATOM 625 O O . ASP A 1 78 ? 6.543 7.379 -1.229 1.00 91.62 78 ASP A O 1
ATOM 629 N N . MET A 1 79 ? 4.372 7.042 -1.675 1.00 90.12 79 MET A N 1
ATOM 630 C CA . MET A 1 79 ? 4.522 7.236 -3.117 1.00 90.12 79 MET A CA 1
ATOM 631 C C . MET A 1 79 ? 4.916 8.677 -3.473 1.00 90.12 79 MET A C 1
ATOM 633 O O . MET A 1 79 ? 5.795 8.873 -4.309 1.00 90.12 79 MET A O 1
ATOM 637 N N . ASP A 1 80 ? 4.298 9.685 -2.844 1.00 91.00 80 ASP A N 1
ATOM 638 C CA . ASP A 1 80 ? 4.662 11.095 -3.049 1.00 91.00 80 ASP A CA 1
ATOM 639 C C . ASP A 1 80 ? 6.125 11.346 -2.656 1.00 91.00 80 ASP A C 1
ATOM 641 O O . ASP A 1 80 ? 6.853 12.016 -3.387 1.00 91.00 80 ASP A O 1
ATOM 645 N N . LEU A 1 81 ? 6.592 10.750 -1.552 1.00 89.56 81 LEU A N 1
ATOM 646 C CA . LEU A 1 81 ? 8.000 10.811 -1.159 1.00 89.56 81 LEU A CA 1
ATOM 647 C C . LEU A 1 81 ? 8.911 10.166 -2.214 1.00 89.56 81 LEU A C 1
ATOM 649 O O . LEU A 1 81 ? 9.846 10.812 -2.681 1.00 89.56 81 LEU A O 1
ATOM 653 N N . THR A 1 82 ? 8.601 8.940 -2.641 1.00 86.50 82 THR A N 1
ATOM 654 C CA . THR A 1 82 ? 9.401 8.195 -3.628 1.00 86.50 82 THR A CA 1
ATOM 655 C C . THR A 1 82 ? 9.515 8.952 -4.955 1.00 86.50 82 THR A C 1
ATOM 657 O O . THR A 1 82 ? 10.604 9.081 -5.513 1.00 86.50 82 THR A O 1
ATOM 660 N N . LEU A 1 83 ? 8.408 9.507 -5.461 1.00 85.75 83 LEU A N 1
ATOM 661 C CA . LEU A 1 83 ? 8.401 10.275 -6.710 1.00 85.75 83 LEU A CA 1
ATOM 662 C C . LEU A 1 83 ? 9.213 11.567 -6.598 1.00 85.75 83 LEU A C 1
ATOM 664 O O . LEU A 1 83 ? 9.917 11.935 -7.540 1.00 85.75 83 LEU A O 1
ATOM 668 N N . ARG A 1 84 ? 9.143 12.251 -5.451 1.00 89.12 84 ARG A N 1
ATOM 669 C CA . ARG A 1 84 ? 9.968 13.437 -5.192 1.00 89.12 84 ARG A CA 1
ATOM 670 C C . ARG A 1 84 ? 11.450 13.093 -5.151 1.00 89.12 84 ARG A C 1
ATOM 672 O O . ARG A 1 84 ? 12.238 13.848 -5.702 1.00 89.12 84 ARG A O 1
ATOM 679 N N . GLU A 1 85 ? 11.818 11.974 -4.536 1.00 87.19 85 GLU A N 1
ATOM 680 C CA . GLU A 1 85 ? 13.207 11.506 -4.474 1.00 87.19 85 GLU A CA 1
ATOM 681 C C . GLU A 1 85 ? 13.747 11.077 -5.845 1.00 87.19 85 GLU A C 1
ATOM 683 O O . GLU A 1 85 ? 14.926 11.265 -6.119 1.00 87.19 85 GLU A O 1
ATOM 688 N N . MET A 1 86 ? 12.897 10.545 -6.728 1.00 81.44 86 MET A N 1
ATOM 689 C CA . MET A 1 86 ? 13.286 10.181 -8.097 1.00 81.44 86 MET A CA 1
ATOM 690 C C . MET A 1 86 ? 13.411 11.377 -9.051 1.00 81.44 86 MET A C 1
ATOM 692 O O . MET A 1 86 ? 14.105 11.280 -10.062 1.00 81.44 86 MET A O 1
ATOM 696 N N . GLY A 1 87 ? 12.693 12.468 -8.776 1.00 75.44 87 GLY A N 1
ATOM 697 C CA . GLY A 1 87 ? 12.730 13.703 -9.565 1.00 75.44 87 GLY A CA 1
ATOM 698 C C . GLY A 1 87 ? 13.717 14.761 -9.056 1.00 75.44 87 GLY A C 1
ATOM 699 O O . GLY A 1 87 ? 13.793 15.831 -9.665 1.00 75.44 87 GLY A O 1
ATOM 700 N N . ALA A 1 88 ? 14.411 14.490 -7.947 1.00 53.31 88 ALA A N 1
ATOM 701 C CA . ALA A 1 88 ? 15.411 15.359 -7.321 1.00 53.31 88 ALA A CA 1
ATOM 702 C C . ALA A 1 88 ? 16.847 15.035 -7.760 1.00 53.31 88 ALA A C 1
ATOM 704 O O . ALA A 1 88 ? 17.114 13.888 -8.182 1.00 53.31 88 ALA A O 1
#

pLDDT: mean 88.64, std 16.44, range [36.06, 98.38]

Secondary structure (DSSP, 8-state):
----SGGGTHHHHHHHHHHHHHHHT-HHHHHTS---SSHHHHHHHHHHHHHHHHHHHHTT-HHHHHHHHHHHHHHHHHHHHHHHHH--